Protein AF-A0A527WYH8-F1 (afdb_monomer_lite)

Foldseek 3Di:
DEDQALVVLVVVVVVVHAYEHAYAPPDDCVVCVSVVVDVVSVVSHPYYDPCPPVVVVVVVVVVD

Sequence (64 aa):
MFEDLARNLAVPKSLGMTTVLVVPRNFEPTFSEIWERDPANDDDVDFVTDDLAGFLTAIVDVVA

Structure (mmCIF, N/CA/C/O backbone):
data_AF-A0A527WYH8-F1
#
_entry.id   AF-A0A527WYH8-F1
#
loop_
_atom_site.group_PDB
_atom_site.id
_atom_site.type_symbol
_atom_site.label_atom_id
_atom_site.label_alt_id
_atom_site.label_comp_id
_atom_site.label_asym_id
_atom_site.label_entity_id
_atom_site.label_seq_id
_atom_site.pdbx_PDB_ins_code
_atom_site.Cartn_x
_atom_site.Cartn_y
_a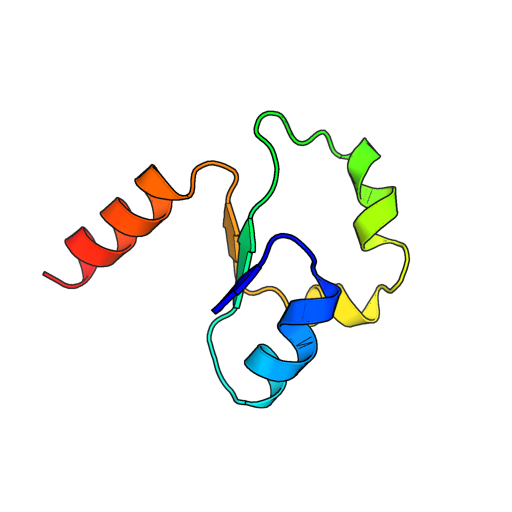tom_site.Cartn_z
_atom_site.occupancy
_atom_site.B_iso_or_equiv
_atom_site.auth_seq_id
_atom_site.auth_comp_id
_atom_site.auth_asym_id
_atom_site.auth_atom_id
_atom_site.pdbx_PDB_model_num
ATOM 1 N N . MET A 1 1 ? -2.015 -1.863 4.568 1.00 95.25 1 MET A N 1
ATOM 2 C CA . MET A 1 1 ? -1.090 -3.007 4.552 1.00 95.25 1 MET A CA 1
ATOM 3 C C . MET A 1 1 ? 0.036 -2.678 3.597 1.00 95.25 1 MET A C 1
ATOM 5 O O . MET A 1 1 ? -0.263 -2.170 2.527 1.00 95.25 1 MET A O 1
ATOM 9 N N . PHE A 1 2 ? 1.280 -2.930 3.993 1.00 96.06 2 PHE A N 1
ATOM 10 C CA . PHE A 1 2 ? 2.461 -2.766 3.143 1.00 96.06 2 PHE A CA 1
ATOM 11 C C . PHE A 1 2 ? 3.028 -4.152 2.837 1.00 96.06 2 PHE A C 1
ATOM 13 O O . PHE A 1 2 ? 3.210 -4.925 3.773 1.00 96.06 2 PHE A O 1
ATOM 20 N N . GLU A 1 3 ? 3.297 -4.456 1.571 1.00 94.19 3 GLU A N 1
ATOM 21 C CA . GLU A 1 3 ? 3.881 -5.729 1.121 1.00 94.19 3 GLU A CA 1
ATOM 22 C C . GLU A 1 3 ? 4.8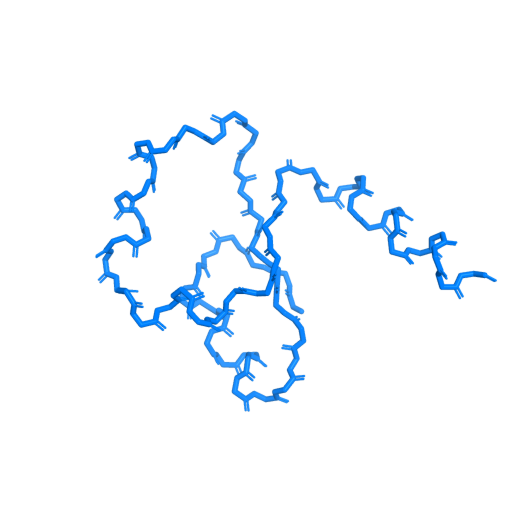49 -5.489 -0.035 1.00 94.19 3 GLU A C 1
ATOM 24 O O . GLU A 1 3 ? 4.722 -4.498 -0.748 1.00 94.19 3 GLU A O 1
ATOM 29 N N . ASP A 1 4 ? 5.797 -6.398 -0.241 1.00 88.94 4 ASP A N 1
ATOM 30 C CA . ASP A 1 4 ? 6.725 -6.390 -1.383 1.00 88.94 4 ASP A CA 1
ATOM 31 C C . ASP A 1 4 ? 6.276 -7.321 -2.527 1.00 88.94 4 ASP A C 1
ATOM 33 O O . ASP A 1 4 ? 6.863 -7.339 -3.610 1.00 88.94 4 ASP A O 1
ATOM 37 N N . LEU A 1 5 ? 5.196 -8.078 -2.307 1.00 87.00 5 LEU A N 1
ATOM 38 C CA . LEU A 1 5 ? 4.603 -9.001 -3.267 1.00 87.00 5 LEU A CA 1
ATOM 39 C C . LEU A 1 5 ? 3.119 -8.689 -3.477 1.00 87.00 5 LEU A C 1
ATOM 41 O O . LEU A 1 5 ? 2.311 -8.870 -2.568 1.00 87.00 5 LEU A O 1
ATOM 45 N N . ALA A 1 6 ? 2.739 -8.330 -4.709 1.00 85.38 6 ALA A N 1
ATOM 46 C CA . ALA A 1 6 ? 1.368 -7.928 -5.052 1.00 85.38 6 ALA A CA 1
ATOM 47 C C . ALA A 1 6 ? 0.304 -8.962 -4.639 1.00 85.38 6 ALA A C 1
ATOM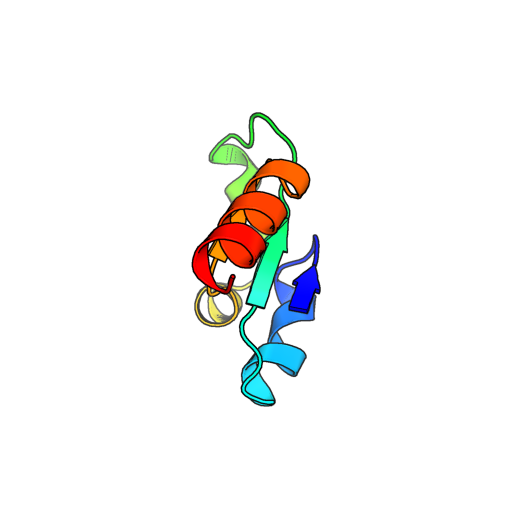 49 O O . ALA A 1 6 ? -0.689 -8.612 -4.014 1.00 85.38 6 ALA A O 1
ATOM 50 N N . ARG A 1 7 ? 0.558 -10.260 -4.858 1.00 85.81 7 ARG A N 1
ATOM 51 C CA . ARG A 1 7 ? -0.374 -11.340 -4.469 1.00 85.81 7 ARG A CA 1
ATOM 52 C C . ARG A 1 7 ? -0.722 -11.378 -2.973 1.00 85.81 7 ARG A C 1
ATOM 54 O O . ARG A 1 7 ? -1.753 -11.928 -2.600 1.00 85.81 7 ARG A O 1
ATOM 61 N N . ASN A 1 8 ? 0.145 -10.851 -2.102 1.00 90.62 8 ASN A N 1
ATOM 62 C CA . ASN A 1 8 ? -0.108 -10.831 -0.660 1.00 90.62 8 ASN A CA 1
ATOM 63 C C . ASN A 1 8 ? -1.115 -9.733 -0.278 1.00 90.62 8 ASN A C 1
ATOM 65 O O . ASN A 1 8 ? -1.638 -9.749 0.836 1.00 90.62 8 ASN A O 1
ATOM 69 N N . LEU A 1 9 ? -1.404 -8.795 -1.187 1.00 91.62 9 LEU A N 1
ATOM 70 C CA . LEU A 1 9 ? -2.321 -7.682 -0.958 1.00 91.62 9 LEU A CA 1
ATOM 71 C C . LEU A 1 9 ? -3.792 -8.046 -1.204 1.00 91.62 9 LEU A C 1
ATOM 73 O O . LEU A 1 9 ? -4.656 -7.405 -0.608 1.00 91.62 9 LEU A O 1
ATOM 77 N N . ALA A 1 10 ? -4.077 -9.130 -1.934 1.00 91.56 10 ALA A N 1
ATOM 78 C CA . ALA A 1 10 ? -5.438 -9.597 -2.221 1.00 91.56 10 ALA A CA 1
ATOM 79 C C . ALA A 1 10 ? -6.298 -9.789 -0.960 1.00 91.56 10 ALA A C 1
ATOM 81 O O . ALA A 1 10 ? -7.430 -9.310 -0.859 1.00 91.56 10 ALA A O 1
ATOM 82 N N . VAL A 1 11 ? -5.752 -10.454 0.065 1.00 94.50 11 VAL A N 1
ATOM 83 C CA . VAL A 1 11 ? -6.482 -10.675 1.324 1.00 94.50 11 VAL A CA 1
ATOM 84 C C . VAL A 1 11 ? -6.721 -9.354 2.075 1.00 94.50 11 VAL A C 1
ATOM 86 O O . VAL A 1 11 ? -7.884 -9.056 2.352 1.00 94.50 11 VAL A O 1
ATOM 89 N N . PRO A 1 12 ? -5.702 -8.523 2.379 1.00 96.12 12 PRO A N 1
ATOM 90 C CA . PRO A 1 12 ? -5.907 -7.189 2.946 1.00 96.12 12 PRO A CA 1
ATOM 91 C C . PRO A 1 12 ? -6.929 -6.331 2.184 1.00 96.12 12 PRO A C 1
ATOM 93 O O . PRO A 1 12 ? -7.792 -5.721 2.819 1.00 96.12 12 PRO A O 1
ATOM 96 N N . LYS A 1 13 ? -6.877 -6.324 0.845 1.00 94.62 13 LYS A N 1
ATOM 97 C CA . LYS A 1 13 ? -7.824 -5.598 -0.007 1.00 94.62 13 LYS A CA 1
ATOM 98 C C . LYS A 1 13 ? -9.252 -6.100 0.187 1.00 94.62 13 LYS A C 1
ATOM 100 O O . LYS A 1 13 ? -10.155 -5.302 0.435 1.00 94.62 13 LYS A O 1
ATOM 105 N N . SER A 1 14 ? -9.448 -7.421 0.167 1.00 94.56 14 SER A N 1
ATOM 106 C CA . SER A 1 14 ? -10.758 -8.051 0.394 1.00 94.56 14 SER A CA 1
ATOM 107 C C . SER A 1 14 ? -11.353 -7.736 1.775 1.00 94.56 14 SER A C 1
ATOM 109 O O . SER A 1 14 ? -12.571 -7.732 1.943 1.00 94.56 14 SER A O 1
ATOM 111 N N . LEU A 1 15 ? -10.503 -7.421 2.760 1.00 97.25 15 LEU A N 1
ATOM 112 C CA . LEU A 1 15 ? -10.899 -6.998 4.107 1.00 97.25 15 LEU A CA 1
ATOM 113 C C . LEU A 1 15 ? -11.135 -5.482 4.227 1.00 97.25 15 LEU A C 1
ATOM 115 O O . LEU A 1 15 ? -11.419 -4.993 5.319 1.00 97.25 15 LEU A O 1
ATOM 119 N N . GLY A 1 16 ? -11.024 -4.731 3.128 1.00 96.69 16 GLY A N 1
ATOM 120 C CA . GLY A 1 16 ? -11.241 -3.285 3.093 1.00 96.69 16 GLY A CA 1
ATOM 121 C C . GLY A 1 16 ? -10.056 -2.458 3.597 1.00 96.69 16 GLY A C 1
ATOM 122 O O . GLY A 1 16 ? -10.226 -1.281 3.914 1.00 96.69 16 GLY A O 1
ATOM 123 N N . MET A 1 17 ? -8.860 -3.044 3.701 1.00 97.56 17 MET A N 1
ATOM 124 C CA . MET A 1 17 ? -7.653 -2.296 4.050 1.00 97.56 17 MET A CA 1
ATOM 125 C C . MET A 1 17 ? -7.106 -1.562 2.823 1.00 97.56 17 MET A C 1
ATOM 127 O O . MET A 1 17 ? -7.090 -2.113 1.728 1.00 97.56 17 MET A O 1
ATOM 131 N N . THR A 1 18 ? -6.556 -0.362 3.023 1.00 95.75 18 THR A N 1
ATOM 132 C CA . THR A 1 18 ? -5.701 0.287 2.018 1.00 95.75 18 THR A CA 1
ATOM 133 C C . THR A 1 18 ? -4.402 -0.497 1.862 1.00 95.75 18 THR A C 1
ATOM 135 O O . THR A 1 18 ? -3.771 -0.864 2.858 1.00 95.75 18 THR A O 1
ATOM 138 N N . THR A 1 19 ? -3.989 -0.744 0.629 1.00 95.56 19 THR A N 1
ATOM 139 C CA . THR A 1 19 ? -2.874 -1.615 0.245 1.00 95.56 19 THR A CA 1
ATOM 140 C C . THR A 1 19 ? -1.763 -0.821 -0.433 1.00 95.56 19 THR A C 1
ATOM 142 O O . THR A 1 19 ? -2.010 0.037 -1.272 1.00 95.56 19 THR A O 1
ATOM 145 N N . VAL A 1 20 ? -0.518 -1.074 -0.046 1.00 95.00 20 VAL A N 1
ATOM 146 C CA . VAL A 1 20 ? 0.649 -0.378 -0.586 1.00 95.00 20 VAL A CA 1
ATOM 147 C C . VAL A 1 20 ? 1.685 -1.417 -0.978 1.00 95.00 20 VAL A C 1
ATOM 149 O O . VAL A 1 20 ? 2.147 -2.178 -0.125 1.00 95.00 20 VAL A O 1
ATOM 152 N N . LEU A 1 21 ? 2.058 -1.439 -2.252 1.00 92.12 21 LEU A N 1
ATOM 153 C CA . LEU A 1 21 ? 3.171 -2.245 -2.727 1.00 92.12 21 LEU A CA 1
ATOM 154 C C . LEU A 1 21 ? 4.476 -1.460 -2.576 1.00 92.12 21 LEU A C 1
ATOM 156 O O . LEU A 1 21 ? 4.608 -0.337 -3.067 1.00 92.12 21 LEU A O 1
ATOM 160 N N . VAL A 1 22 ? 5.450 -2.068 -1.913 1.00 92.25 22 VAL A N 1
ATOM 161 C CA . VAL A 1 22 ? 6.802 -1.536 -1.771 1.00 92.25 22 VAL A CA 1
ATOM 162 C C . VAL A 1 22 ? 7.688 -2.182 -2.825 1.00 92.25 22 VAL A C 1
ATOM 164 O O . VAL A 1 22 ? 7.830 -3.402 -2.861 1.00 92.25 22 VAL A O 1
ATOM 167 N N . VAL A 1 23 ? 8.302 -1.365 -3.674 1.00 88.56 23 VAL A N 1
ATOM 168 C CA . VAL A 1 23 ? 9.179 -1.829 -4.752 1.00 88.56 23 VAL A CA 1
ATOM 169 C C . VAL A 1 23 ? 10.626 -1.384 -4.517 1.00 88.56 23 VAL A C 1
ATOM 171 O O . VAL A 1 23 ? 10.877 -0.406 -3.813 1.00 88.56 23 VAL A O 1
ATOM 174 N N . PRO A 1 24 ? 11.622 -2.088 -5.077 1.00 87.56 24 PRO A N 1
ATOM 175 C CA . PRO A 1 24 ? 13.000 -1.613 -5.085 1.00 87.56 24 PRO A CA 1
ATOM 176 C C . PRO A 1 24 ? 13.153 -0.242 -5.760 1.00 87.56 24 PRO A C 1
ATOM 178 O O . PRO A 1 24 ? 12.487 0.052 -6.749 1.00 87.56 24 PRO A O 1
ATOM 181 N N . ARG A 1 25 ? 14.105 0.568 -5.282 1.00 82.38 25 ARG A N 1
ATOM 182 C CA . ARG A 1 25 ? 14.500 1.822 -5.946 1.00 82.38 25 ARG A CA 1
ATOM 183 C C . ARG A 1 25 ? 15.006 1.555 -7.363 1.00 82.38 25 ARG A C 1
ATOM 185 O O . ARG A 1 25 ? 15.733 0.586 -7.577 1.00 82.38 25 ARG A O 1
ATOM 192 N N . ASN A 1 26 ? 14.687 2.457 -8.293 1.00 71.56 26 ASN A N 1
ATOM 193 C CA . ASN A 1 26 ? 14.956 2.308 -9.732 1.00 71.56 26 ASN 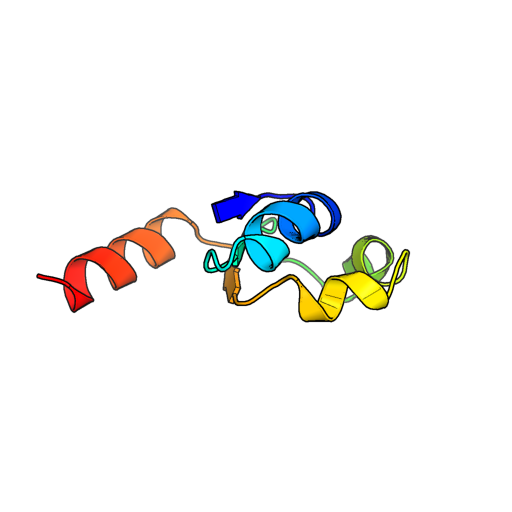A CA 1
ATOM 194 C C . ASN A 1 26 ? 14.224 1.108 -10.358 1.00 71.56 26 ASN A C 1
ATOM 196 O O . ASN A 1 26 ? 14.795 0.376 -11.167 1.00 71.56 26 ASN A O 1
ATOM 200 N N . PHE A 1 27 ? 12.968 0.897 -9.962 1.00 66.06 27 PHE A N 1
ATOM 201 C CA . PHE A 1 27 ? 12.105 -0.116 -10.557 1.00 66.06 27 PHE A CA 1
ATOM 202 C C . PHE A 1 27 ? 11.857 0.218 -12.035 1.00 66.06 27 PHE A C 1
ATOM 204 O O . PHE A 1 27 ? 11.094 1.128 -12.359 1.00 66.06 27 PHE A O 1
ATOM 211 N N . GLU A 1 28 ? 12.547 -0.475 -12.942 1.00 61.28 28 GLU A N 1
ATOM 212 C CA . GLU A 1 28 ? 12.278 -0.346 -14.372 1.00 61.28 28 GLU A CA 1
ATOM 213 C C . GLU A 1 28 ? 10.993 -1.094 -14.759 1.00 61.28 28 GLU A C 1
ATOM 215 O O . GLU A 1 28 ? 10.691 -2.143 -14.184 1.00 61.28 28 GLU A O 1
ATOM 220 N N . PRO A 1 29 ? 10.262 -0.620 -15.786 1.00 53.94 29 PRO A N 1
ATOM 221 C CA . PRO A 1 29 ? 9.049 -1.273 -16.283 1.00 53.94 29 PRO A CA 1
ATOM 222 C C . PRO A 1 29 ? 9.279 -2.703 -16.806 1.00 53.94 29 PRO A C 1
ATOM 224 O O . PRO A 1 29 ? 8.331 -3.440 -17.017 1.00 53.94 29 PRO A O 1
ATOM 227 N N . THR A 1 30 ? 10.518 -3.162 -16.980 1.00 52.34 30 THR A N 1
ATOM 228 C CA . THR A 1 30 ? 10.838 -4.574 -17.265 1.00 52.34 30 THR A CA 1
ATOM 229 C C . THR A 1 30 ? 10.607 -5.506 -16.071 1.00 52.34 30 THR A C 1
ATOM 231 O O . THR A 1 30 ? 10.462 -6.709 -16.265 1.00 52.34 30 THR A O 1
ATOM 234 N N . PHE A 1 31 ? 10.490 -4.985 -14.843 1.00 51.44 31 PHE A N 1
ATOM 235 C CA . PHE A 1 31 ? 10.020 -5.765 -13.691 1.00 51.44 31 PHE A CA 1
ATOM 236 C C . PHE A 1 31 ? 8.498 -6.014 -13.698 1.00 51.44 31 PHE A C 1
ATOM 238 O O . PHE A 1 31 ? 7.985 -6.714 -12.818 1.00 51.44 31 PHE A O 1
ATOM 245 N N . SER A 1 32 ? 7.782 -5.524 -14.719 1.00 51.53 32 SER A N 1
ATOM 246 C CA . SER A 1 32 ? 6.400 -5.907 -15.021 1.00 51.53 32 SER A CA 1
ATOM 247 C C . SER A 1 32 ? 6.203 -7.418 -15.173 1.00 51.53 32 SER A C 1
ATOM 249 O O . SER A 1 32 ? 5.093 -7.872 -14.950 1.00 51.53 32 SER A O 1
ATOM 251 N N . GLU A 1 33 ? 7.241 -8.231 -15.414 1.00 51.28 33 GLU A N 1
ATOM 252 C CA . GLU A 1 33 ? 7.116 -9.704 -15.407 1.00 51.28 33 GLU A CA 1
ATOM 253 C C . GLU A 1 33 ? 6.600 -10.278 -14.067 1.00 51.28 33 GLU A C 1
ATOM 255 O O . GLU A 1 33 ? 6.031 -11.373 -14.030 1.00 51.28 33 GLU A O 1
ATOM 260 N N . ILE A 1 34 ? 6.773 -9.554 -12.951 1.00 52.38 34 ILE A N 1
ATOM 261 C CA . ILE A 1 34 ? 6.218 -9.944 -11.643 1.00 52.38 34 ILE A CA 1
ATOM 262 C C . ILE A 1 34 ? 4.722 -9.589 -11.547 1.00 52.38 34 ILE A C 1
ATOM 264 O O . ILE A 1 34 ? 3.969 -10.320 -10.902 1.00 52.38 34 ILE A O 1
ATOM 268 N N . TRP A 1 35 ? 4.294 -8.518 -12.223 1.00 55.84 35 TRP A N 1
ATOM 269 C CA . TRP A 1 35 ? 2.905 -8.048 -12.300 1.00 55.84 35 TRP A CA 1
ATOM 270 C C . TRP A 1 35 ? 2.079 -8.842 -13.326 1.00 55.84 35 TRP A C 1
ATOM 272 O O . TRP A 1 35 ? 0.970 -9.281 -13.037 1.00 55.84 35 TRP A O 1
ATOM 282 N N . GLU A 1 36 ? 2.658 -9.146 -14.490 1.00 49.84 36 GLU A N 1
ATOM 283 C CA . GLU A 1 36 ? 2.013 -9.870 -15.596 1.00 49.84 36 GLU A CA 1
ATOM 284 C C . GLU A 1 36 ? 1.659 -11.326 -15.265 1.00 49.84 36 GLU A C 1
ATOM 286 O O . GLU A 1 36 ? 0.906 -11.966 -16.002 1.00 49.84 36 GLU A O 1
ATOM 291 N N . ARG A 1 37 ? 2.176 -11.879 -14.159 1.00 54.78 37 ARG A N 1
ATOM 292 C CA . ARG A 1 37 ? 1.851 -13.251 -13.757 1.00 54.78 37 ARG A CA 1
ATOM 293 C C . ARG A 1 37 ? 0.417 -13.430 -13.277 1.00 54.78 37 ARG A C 1
ATOM 295 O O . ARG A 1 37 ? -0.047 -14.568 -13.309 1.00 54.78 37 ARG A O 1
ATOM 302 N N . ASP A 1 38 ? -0.271 -12.364 -12.876 1.00 56.62 38 ASP A N 1
ATOM 303 C CA . ASP A 1 38 ? -1.714 -12.423 -12.668 1.00 56.62 38 ASP A CA 1
ATOM 304 C C . ASP A 1 38 ? -2.334 -11.013 -12.737 1.00 56.62 38 ASP A C 1
ATOM 306 O O . ASP A 1 38 ? -2.308 -10.288 -11.737 1.00 56.62 38 ASP A O 1
ATOM 310 N N . PRO A 1 39 ? -2.897 -10.613 -13.894 1.00 57.31 39 PRO A N 1
ATOM 311 C CA . PRO A 1 39 ? -3.546 -9.311 -14.064 1.00 57.31 39 PRO A CA 1
ATOM 312 C C . PRO A 1 39 ? -4.742 -9.091 -13.123 1.00 57.31 39 PRO A C 1
ATOM 314 O O . PRO A 1 39 ? -5.251 -7.978 -13.050 1.00 57.31 39 PRO A O 1
ATOM 317 N N . ALA A 1 40 ? -5.195 -10.114 -12.386 1.00 60.66 40 ALA A N 1
ATOM 318 C CA . ALA A 1 40 ? -6.189 -9.946 -11.330 1.00 60.66 40 ALA A CA 1
ATOM 319 C C . ALA A 1 40 ? -5.662 -9.166 -10.109 1.00 60.66 40 ALA A C 1
ATOM 321 O O . ALA A 1 40 ? -6.465 -8.605 -9.372 1.00 60.66 40 ALA A O 1
ATOM 322 N N . ASN A 1 41 ? -4.341 -9.110 -9.893 1.00 63.41 41 ASN A N 1
ATOM 323 C CA . ASN A 1 41 ? -3.759 -8.442 -8.722 1.00 63.41 41 ASN A CA 1
ATOM 324 C C . ASN A 1 41 ? -3.525 -6.934 -8.924 1.00 63.41 41 ASN A C 1
ATOM 326 O O . ASN A 1 41 ? -3.204 -6.253 -7.951 1.00 63.41 41 ASN A O 1
ATOM 330 N N . ASP A 1 42 ? -3.675 -6.397 -10.143 1.00 64.06 42 ASP A N 1
ATOM 331 C CA . ASP A 1 42 ? -3.583 -4.945 -10.381 1.00 64.06 42 ASP A CA 1
ATOM 332 C C . ASP A 1 42 ? -4.663 -4.187 -9.584 1.00 64.06 42 ASP A C 1
ATOM 334 O O . ASP A 1 42 ? -4.415 -3.088 -9.089 1.00 64.06 42 ASP A O 1
ATOM 338 N N . ASP A 1 43 ? -5.830 -4.808 -9.381 1.00 77.25 43 ASP A N 1
ATOM 339 C CA . ASP A 1 43 ? -6.941 -4.249 -8.598 1.00 77.25 43 ASP A CA 1
ATOM 340 C C . ASP A 1 43 ? -6.687 -4.271 -7.075 1.00 77.25 43 ASP A C 1
ATOM 342 O O . ASP A 1 43 ? -7.366 -3.570 -6.313 1.00 77.25 43 ASP A O 1
ATOM 346 N N . ASP A 1 44 ? -5.705 -5.053 -6.615 1.00 88.50 44 ASP A N 1
ATOM 347 C CA . ASP A 1 44 ? -5.401 -5.258 -5.196 1.00 88.50 44 ASP A CA 1
ATOM 348 C C . ASP A 1 44 ? -4.353 -4.288 -4.641 1.00 88.50 44 ASP A C 1
ATOM 350 O O . ASP A 1 44 ? -4.020 -4.372 -3.458 1.00 88.50 44 ASP A O 1
ATOM 354 N N . VAL A 1 45 ? -3.834 -3.368 -5.462 1.00 89.44 45 VAL A N 1
ATOM 355 C CA . VAL A 1 45 ? -2.809 -2.390 -5.070 1.00 89.44 45 VAL A CA 1
ATOM 356 C C . VAL A 1 45 ? -3.363 -0.968 -5.148 1.00 89.44 45 VAL A C 1
ATOM 358 O O . VAL A 1 45 ? -3.625 -0.453 -6.229 1.00 89.44 45 VAL A O 1
ATOM 361 N N . ASP A 1 46 ? -3.498 -0.285 -4.006 1.00 92.50 46 ASP A N 1
ATOM 362 C CA . ASP A 1 46 ? -3.954 1.116 -3.980 1.00 92.50 46 ASP A CA 1
ATOM 363 C C . ASP A 1 46 ? -2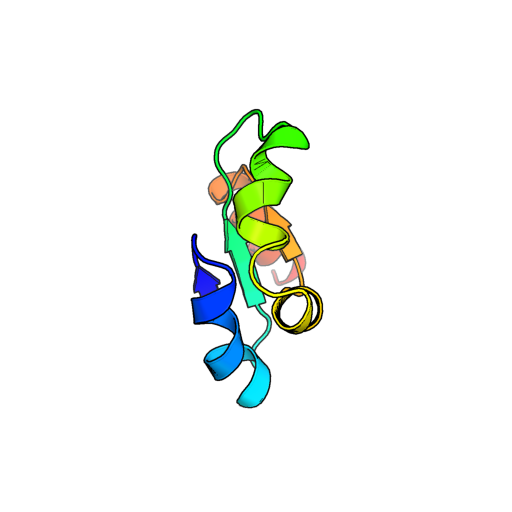.822 2.117 -4.249 1.00 92.50 46 ASP A C 1
ATOM 365 O O . ASP A 1 46 ? -3.034 3.152 -4.880 1.00 92.50 46 ASP A O 1
ATOM 369 N N . PHE A 1 47 ? -1.616 1.829 -3.755 1.00 93.12 47 PHE A N 1
ATOM 370 C CA . PHE A 1 47 ? -0.445 2.690 -3.916 1.00 93.12 47 PHE A CA 1
ATOM 371 C C . PHE A 1 47 ? 0.821 1.874 -4.164 1.00 93.12 47 PHE A C 1
ATOM 373 O O . PHE A 1 47 ? 0.958 0.752 -3.681 1.00 93.12 47 PHE A O 1
ATOM 380 N N . VAL A 1 48 ? 1.789 2.481 -4.848 1.00 90.50 48 VAL A N 1
ATOM 381 C CA . VAL A 1 48 ? 3.134 1.927 -5.035 1.00 90.50 48 VAL A CA 1
ATOM 382 C C . VAL A 1 48 ? 4.154 2.934 -4.516 1.00 90.50 48 VAL A C 1
ATOM 384 O O . VAL A 1 48 ? 4.019 4.132 -4.764 1.00 90.50 48 VAL A O 1
ATOM 387 N N . THR A 1 49 ? 5.170 2.464 -3.795 1.00 92.12 49 THR A N 1
ATOM 388 C CA . THR A 1 49 ? 6.286 3.305 -3.344 1.00 92.12 49 THR A CA 1
ATOM 389 C C . THR A 1 49 ? 7.617 2.572 -3.430 1.00 92.12 49 THR A C 1
ATOM 391 O O . THR A 1 49 ? 7.703 1.389 -3.107 1.00 92.12 49 THR A O 1
ATOM 394 N N . ASP A 1 50 ? 8.668 3.283 -3.824 1.00 92.38 50 ASP A N 1
ATOM 395 C CA . ASP A 1 50 ? 10.063 2.843 -3.724 1.00 92.38 50 ASP A CA 1
ATOM 396 C C . ASP A 1 50 ? 10.825 3.526 -2.569 1.00 92.38 50 ASP A C 1
ATOM 398 O O . ASP A 1 50 ? 12.000 3.238 -2.305 1.00 92.38 50 ASP A O 1
ATOM 402 N N . ASP A 1 51 ? 10.141 4.411 -1.840 1.00 94.50 51 ASP A N 1
ATOM 403 C CA . ASP A 1 51 ? 10.650 5.114 -0.672 1.00 94.50 51 ASP A CA 1
ATOM 404 C C . ASP A 1 51 ? 9.650 5.034 0.485 1.00 94.50 51 ASP A C 1
ATOM 406 O O . ASP A 1 51 ? 8.850 5.937 0.742 1.00 94.50 51 ASP A O 1
ATOM 410 N N . LEU A 1 52 ? 9.694 3.911 1.209 1.00 94.50 52 LEU A N 1
ATOM 411 C CA . LEU A 1 52 ? 8.790 3.656 2.333 1.00 94.50 52 LEU A CA 1
ATOM 412 C C . LEU A 1 52 ? 8.909 4.725 3.431 1.00 94.50 52 LEU A C 1
ATOM 414 O O . LEU A 1 52 ? 7.904 5.109 4.023 1.00 94.50 52 LEU A O 1
ATOM 418 N N . ALA A 1 53 ? 10.122 5.219 3.694 1.00 95.81 53 ALA A N 1
ATOM 419 C CA . ALA A 1 53 ? 10.345 6.236 4.717 1.00 95.81 53 ALA A CA 1
ATOM 420 C C . ALA A 1 53 ? 9.645 7.554 4.355 1.00 95.81 53 ALA A C 1
ATOM 422 O O . ALA A 1 53 ? 8.839 8.045 5.145 1.00 95.81 53 ALA A O 1
ATOM 423 N N . GLY A 1 54 ? 9.889 8.083 3.150 1.00 96.44 54 GLY A N 1
ATOM 424 C CA . GLY A 1 54 ? 9.238 9.304 2.676 1.00 96.44 54 GLY A CA 1
ATOM 425 C C . GLY A 1 54 ? 7.718 9.166 2.585 1.00 96.44 54 GLY A C 1
ATOM 426 O O . GLY A 1 54 ? 6.994 10.073 2.994 1.00 96.44 54 GLY A O 1
ATOM 427 N N . PHE A 1 55 ? 7.226 8.007 2.139 1.00 95.50 55 PHE A N 1
ATOM 428 C CA . PHE A 1 55 ? 5.792 7.719 2.083 1.00 95.50 55 PHE A CA 1
ATOM 429 C C . PHE A 1 55 ? 5.129 7.786 3.467 1.00 95.50 55 PHE A C 1
ATOM 431 O O . PHE A 1 55 ? 4.098 8.436 3.634 1.00 95.50 55 PHE A O 1
ATOM 438 N N . LEU A 1 56 ? 5.729 7.149 4.478 1.00 95.88 56 LEU A N 1
ATOM 439 C CA . LEU A 1 56 ? 5.194 7.164 5.840 1.00 95.88 56 LEU A CA 1
ATOM 440 C C . LEU A 1 56 ? 5.239 8.562 6.464 1.00 95.88 56 LEU A C 1
ATOM 442 O O . LEU A 1 56 ? 4.269 8.954 7.109 1.00 95.88 56 LEU A O 1
ATOM 446 N N . THR A 1 57 ? 6.316 9.322 6.248 1.00 97.12 57 THR A N 1
ATOM 447 C CA . THR A 1 57 ? 6.396 10.722 6.692 1.00 97.12 57 THR A CA 1
ATOM 448 C C . THR A 1 57 ? 5.262 11.552 6.095 1.00 97.12 57 THR A C 1
ATOM 450 O O . THR A 1 57 ? 4.544 12.208 6.841 1.00 97.12 57 THR A O 1
ATOM 453 N N . ALA A 1 58 ? 5.025 11.447 4.784 1.00 94.94 58 ALA A N 1
ATOM 454 C CA . ALA A 1 58 ? 3.948 12.180 4.122 1.00 94.94 58 ALA A CA 1
ATOM 4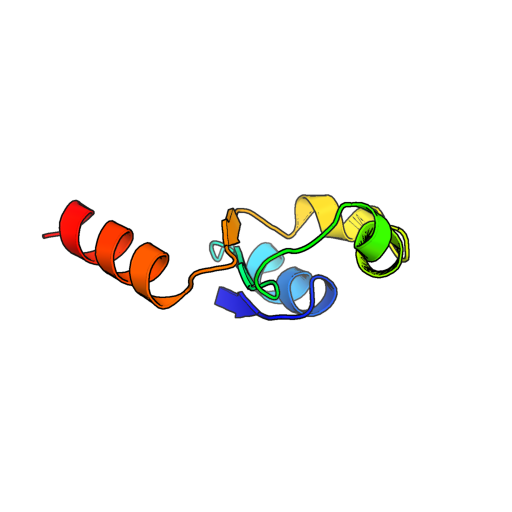55 C C . ALA A 1 58 ? 2.558 11.836 4.684 1.00 94.94 58 ALA A C 1
ATOM 457 O O . ALA A 1 58 ? 1.721 12.722 4.830 1.00 94.94 58 ALA A O 1
ATOM 458 N N . ILE A 1 59 ? 2.305 10.569 5.031 1.00 93.31 59 ILE A N 1
ATOM 459 C CA . ILE A 1 59 ? 1.039 10.168 5.661 1.00 93.31 59 ILE A CA 1
ATOM 460 C C . ILE A 1 59 ? 0.900 10.776 7.055 1.00 93.31 59 ILE A C 1
ATOM 462 O O . ILE A 1 59 ? -0.149 11.333 7.370 1.00 93.31 59 ILE A O 1
ATOM 466 N N . VAL A 1 60 ? 1.926 10.648 7.898 1.00 94.12 60 VAL A N 1
ATOM 467 C CA . VAL A 1 60 ? 1.859 11.138 9.282 1.00 94.12 60 VAL A CA 1
ATOM 468 C C . VAL A 1 60 ? 1.682 12.653 9.311 1.00 94.12 60 VAL A C 1
ATOM 470 O O . VAL A 1 60 ? 0.849 13.140 10.069 1.00 94.12 60 VAL A O 1
ATOM 473 N N . ASP A 1 61 ? 2.389 13.381 8.448 1.00 91.62 61 ASP A N 1
ATOM 474 C CA . ASP A 1 61 ? 2.324 14.843 8.390 1.00 91.62 61 ASP A CA 1
ATOM 475 C C . ASP A 1 61 ? 0.966 15.364 7.895 1.00 91.62 61 ASP A C 1
ATOM 477 O O . ASP A 1 61 ? 0.548 16.448 8.286 1.00 91.62 61 ASP A O 1
ATOM 481 N N . VAL A 1 62 ? 0.255 14.607 7.052 1.00 82.62 62 VAL A N 1
ATOM 482 C CA . VAL A 1 62 ? -1.101 14.965 6.591 1.00 82.62 62 VAL A CA 1
ATOM 483 C C . VAL A 1 62 ? -2.166 14.710 7.665 1.00 82.62 62 VAL A C 1
ATOM 485 O O . VAL A 1 62 ? -3.217 15.349 7.648 1.00 82.62 62 VAL A O 1
ATOM 488 N N . VAL A 1 63 ? -1.930 13.758 8.571 1.00 74.12 63 VAL A N 1
ATOM 489 C CA . VAL A 1 63 ? -2.892 13.356 9.614 1.00 74.12 63 VAL A CA 1
ATOM 490 C C . VAL A 1 63 ? -2.692 14.132 10.929 1.00 74.12 63 VAL A C 1
ATOM 492 O O . VAL A 1 63 ? -3.591 14.126 11.772 1.00 74.12 63 VAL A O 1
ATOM 495 N N . ALA A 1 64 ? -1.544 14.795 11.103 1.00 62.22 64 ALA A N 1
ATOM 496 C CA . ALA A 1 64 ? -1.232 15.669 12.239 1.00 62.22 64 ALA A CA 1
ATOM 497 C C . ALA A 1 64 ? -1.953 17.028 12.162 1.00 62.22 64 ALA A C 1
ATOM 499 O O . ALA A 1 64 ? -2.377 17.510 13.240 1.00 62.22 64 ALA A O 1
#

Radius of gyration: 12.46 Å; chains: 1; bounding box: 26×29×30 Å

pLDDT: mean 82.18, std 16.29, range [49.84, 97.56]

Secondary structure (DSSP, 8-state):
-EESSGGGTHHHHHTT---EEE--TT--GGGGGGTTT-GGGGGG-SEEES-HHHHHHHHHHHH-